Protein AF-A0A6A5SF31-F1 (afdb_monomer_lite)

Organism: NCBI:txid706981

Structure (mmCIF, N/CA/C/O backbone):
data_AF-A0A6A5SF31-F1
#
_entry.id   AF-A0A6A5SF31-F1
#
loop_
_atom_site.group_PDB
_atom_site.id
_atom_site.type_symbol
_atom_site.label_atom_id
_atom_site.label_alt_id
_atom_site.label_comp_id
_atom_site.label_asym_id
_atom_site.label_entity_id
_atom_site.label_seq_id
_atom_site.pdbx_PDB_ins_code
_atom_site.Cartn_x
_atom_site.Cartn_y
_atom_site.Cartn_z
_atom_site.occupancy
_atom_site.B_iso_or_equiv
_atom_site.auth_seq_id
_atom_site.auth_comp_id
_atom_site.auth_asym_id
_atom_site.auth_atom_id
_atom_site.pdbx_PDB_model_num
ATOM 1 N N . ARG A 1 1 ? -14.216 7.483 -5.759 1.00 84.31 1 ARG A N 1
ATOM 2 C CA . ARG A 1 1 ? -13.457 8.440 -6.608 1.00 84.31 1 ARG A CA 1
ATOM 3 C C . ARG A 1 1 ? -12.083 7.838 -6.883 1.00 84.31 1 ARG A C 1
ATOM 5 O O . ARG A 1 1 ? -11.522 7.278 -5.953 1.00 84.31 1 ARG A O 1
ATOM 12 N N . LEU A 1 2 ? -11.575 7.915 -8.115 1.00 93.19 2 LEU A N 1
ATOM 13 C CA . LEU A 1 2 ? -10.273 7.359 -8.505 1.00 93.19 2 LEU A CA 1
ATOM 14 C C . LEU A 1 2 ? -9.280 8.502 -8.741 1.00 93.19 2 LEU A C 1
ATOM 16 O O . LEU A 1 2 ? -9.601 9.440 -9.467 1.00 93.19 2 LEU A O 1
ATOM 20 N N . LEU A 1 3 ? -8.093 8.413 -8.142 1.00 93.38 3 LEU A N 1
ATOM 21 C CA . LEU A 1 3 ? -6.971 9.309 -8.417 1.00 93.38 3 LEU A CA 1
ATOM 22 C C . LEU A 1 3 ? -5.874 8.504 -9.108 1.00 93.38 3 LEU A C 1
ATOM 24 O O . LEU A 1 3 ? -5.432 7.486 -8.580 1.00 93.38 3 LEU A O 1
ATOM 28 N N . TRP A 1 4 ? -5.428 8.971 -10.271 1.00 94.19 4 TRP A N 1
ATOM 29 C CA . TRP A 1 4 ? -4.372 8.314 -11.027 1.00 94.19 4 TRP A CA 1
ATOM 30 C C . TRP A 1 4 ? -3.123 9.198 -11.076 1.00 94.19 4 TRP A C 1
ATOM 32 O O . TRP A 1 4 ? -3.159 10.296 -11.625 1.00 94.19 4 TRP A O 1
ATOM 42 N N . VAL A 1 5 ? -1.995 8.691 -10.570 1.00 94.06 5 VAL A N 1
ATOM 43 C CA . VAL A 1 5 ? -0.689 9.371 -10.616 1.00 94.06 5 VAL A CA 1
ATOM 44 C C . VAL A 1 5 ? 0.209 8.685 -11.653 1.00 94.06 5 VAL A C 1
ATOM 46 O O . VAL A 1 5 ? 0.600 7.532 -11.474 1.00 94.06 5 VAL A O 1
ATOM 49 N N . LYS A 1 6 ? 0.540 9.380 -12.753 1.00 94.69 6 LYS A N 1
ATOM 50 C CA . LYS A 1 6 ? 1.496 8.922 -13.788 1.00 94.69 6 LYS A CA 1
ATOM 51 C C . LYS A 1 6 ? 2.826 9.654 -13.659 1.00 94.69 6 LYS A C 1
ATOM 53 O O . LYS A 1 6 ? 2.879 10.774 -13.170 1.00 94.69 6 LYS A O 1
ATOM 58 N N . GLY A 1 7 ? 3.893 9.018 -14.128 1.00 94.31 7 GLY A N 1
ATOM 59 C CA . GLY A 1 7 ? 5.224 9.612 -14.205 1.00 94.31 7 GLY A CA 1
ATOM 60 C C . GLY A 1 7 ? 6.289 8.555 -14.460 1.00 94.31 7 GLY A C 1
ATOM 61 O O . GLY A 1 7 ? 6.057 7.368 -14.210 1.00 94.31 7 GLY A O 1
ATOM 62 N N . ASP A 1 8 ? 7.461 8.985 -14.905 1.00 96.19 8 ASP A N 1
ATOM 63 C CA . ASP A 1 8 ? 8.569 8.090 -15.250 1.00 96.19 8 ASP A CA 1
ATOM 64 C C . ASP A 1 8 ? 9.104 7.321 -14.028 1.00 96.19 8 ASP A C 1
ATOM 66 O O . ASP A 1 8 ? 8.838 7.698 -12.870 1.00 96.19 8 ASP A O 1
ATOM 70 N N . PRO A 1 9 ? 9.848 6.221 -14.238 1.00 93.94 9 PRO A N 1
ATOM 71 C CA . PRO A 1 9 ? 10.619 5.582 -13.176 1.00 93.94 9 PRO A CA 1
ATOM 72 C C . PRO A 1 9 ? 11.470 6.603 -12.402 1.00 93.94 9 PRO A C 1
ATOM 74 O O . PRO A 1 9 ? 11.958 7.580 -12.960 1.00 93.94 9 PRO A O 1
ATOM 77 N N . GLY A 1 10 ? 11.593 6.420 -11.086 1.00 94.44 10 GLY A N 1
ATOM 78 C CA . GLY A 1 10 ? 1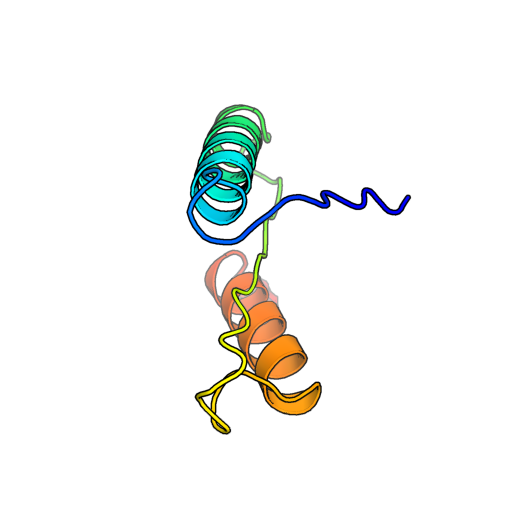2.395 7.308 -10.230 1.00 94.44 10 GLY A CA 1
ATOM 79 C C . GLY A 1 10 ? 11.761 8.656 -9.852 1.00 94.44 10 GLY A C 1
ATOM 80 O O . GLY A 1 10 ? 12.279 9.331 -8.974 1.00 94.44 10 GLY A O 1
ATOM 81 N N . LYS A 1 11 ? 10.599 9.042 -10.402 1.00 96.62 11 LYS A N 1
ATOM 82 C CA . LYS A 1 11 ? 9.938 10.337 -10.103 1.00 96.62 11 LYS A CA 1
ATOM 83 C C . LYS A 1 11 ? 9.186 10.401 -8.756 1.00 96.62 11 LYS A C 1
ATOM 85 O O . LYS A 1 11 ? 8.299 11.226 -8.584 1.00 96.62 11 LYS A O 1
ATOM 90 N N . GLY A 1 12 ? 9.463 9.495 -7.816 1.00 96.00 12 GLY A N 1
ATOM 91 C CA . GLY A 1 12 ? 8.904 9.561 -6.456 1.00 96.00 12 GLY A CA 1
ATOM 92 C C . GLY A 1 12 ? 7.411 9.228 -6.294 1.00 96.00 12 GLY A C 1
ATOM 93 O O . GLY A 1 12 ? 6.851 9.506 -5.239 1.00 96.00 12 GLY A O 1
ATOM 94 N N . LYS A 1 13 ? 6.751 8.598 -7.280 1.00 96.44 13 LYS A N 1
ATOM 95 C CA . LYS A 1 13 ? 5.308 8.254 -7.219 1.00 96.44 13 LYS A CA 1
ATOM 96 C C . LYS A 1 13 ? 4.914 7.478 -5.954 1.00 96.44 13 LYS A C 1
ATOM 98 O O . LYS A 1 13 ? 3.933 7.818 -5.301 1.00 96.44 13 LYS A O 1
ATOM 103 N N . THR A 1 14 ? 5.692 6.457 -5.596 1.00 95.12 14 THR A N 1
ATOM 104 C CA . THR A 1 14 ? 5.456 5.662 -4.381 1.00 95.12 14 THR A CA 1
ATOM 105 C C . THR A 1 14 ? 5.638 6.510 -3.126 1.00 95.12 14 THR A C 1
ATOM 107 O O . THR A 1 14 ? 4.806 6.453 -2.230 1.00 95.12 14 THR A O 1
ATOM 110 N N . MET A 1 15 ? 6.672 7.357 -3.089 1.00 97.06 15 MET A N 1
ATOM 111 C CA . MET A 1 15 ? 6.937 8.240 -1.951 1.00 97.06 15 MET A CA 1
ATOM 112 C C . MET A 1 15 ? 5.820 9.272 -1.749 1.00 97.06 15 MET A C 1
ATOM 114 O O . MET A 1 15 ? 5.418 9.535 -0.617 1.00 97.06 15 MET A O 1
ATOM 118 N N . LEU A 1 16 ? 5.260 9.800 -2.842 1.00 96.88 16 LEU A N 1
ATOM 119 C CA . LEU A 1 16 ? 4.084 10.667 -2.795 1.00 96.88 16 LEU A CA 1
ATOM 120 C C . LEU A 1 16 ? 2.888 9.946 -2.157 1.00 96.88 16 LEU A C 1
ATOM 122 O O . LEU A 1 16 ? 2.252 10.500 -1.262 1.00 96.88 16 LEU A O 1
ATOM 126 N N . LEU A 1 17 ? 2.604 8.705 -2.570 1.00 96.44 17 LEU A N 1
ATOM 127 C CA . LEU A 1 17 ? 1.528 7.905 -1.975 1.00 96.44 17 LEU A CA 1
ATOM 128 C C . LEU A 1 17 ? 1.781 7.617 -0.490 1.00 96.44 17 LEU A C 1
ATOM 130 O O . LEU A 1 17 ? 0.853 7.751 0.303 1.00 96.44 17 LEU A O 1
ATOM 134 N N . CYS A 1 18 ? 3.019 7.309 -0.087 1.00 96.75 18 CYS A N 1
ATOM 135 C CA . CYS A 1 18 ? 3.383 7.176 1.328 1.00 96.75 18 CYS A CA 1
ATOM 136 C C . CYS A 1 18 ? 3.092 8.464 2.114 1.00 96.75 18 CYS A C 1
ATOM 138 O O . CYS A 1 18 ? 2.504 8.412 3.192 1.00 96.75 18 CYS A O 1
ATOM 140 N N . GLY A 1 19 ? 3.445 9.630 1.562 1.00 97.56 19 GLY A N 1
ATOM 141 C CA . GLY A 1 19 ? 3.146 10.929 2.169 1.00 97.56 19 GLY A CA 1
ATOM 142 C C . GLY A 1 19 ? 1.643 11.171 2.341 1.00 97.56 19 GLY A C 1
ATOM 143 O O . GLY A 1 19 ? 1.202 11.598 3.409 1.00 97.56 19 GLY A O 1
ATOM 144 N N . ILE A 1 20 ? 0.843 10.833 1.325 1.00 96.31 20 ILE A N 1
ATOM 145 C CA . ILE A 1 20 ? -0.623 10.918 1.386 1.00 96.31 20 ILE A CA 1
ATOM 146 C C . ILE A 1 20 ? -1.173 9.981 2.465 1.00 96.31 20 ILE A C 1
ATOM 148 O O . ILE A 1 20 ? -1.980 10.416 3.282 1.00 96.31 20 ILE A O 1
ATOM 152 N N . ILE A 1 21 ? -0.721 8.725 2.512 1.00 96.06 21 ILE A N 1
ATOM 153 C CA . ILE A 1 21 ? -1.147 7.742 3.520 1.00 96.06 21 ILE A CA 1
ATOM 154 C C . ILE A 1 21 ? -0.840 8.254 4.932 1.00 96.06 21 ILE A C 1
ATOM 156 O O . ILE A 1 21 ? -1.726 8.246 5.783 1.00 96.06 21 ILE A O 1
ATOM 160 N N . ASN A 1 22 ? 0.365 8.778 5.170 1.00 96.38 22 ASN A N 1
ATOM 161 C CA . ASN A 1 22 ? 0.750 9.346 6.465 1.00 96.38 22 ASN A CA 1
ATOM 162 C C . ASN A 1 22 ? -0.137 10.539 6.857 1.00 96.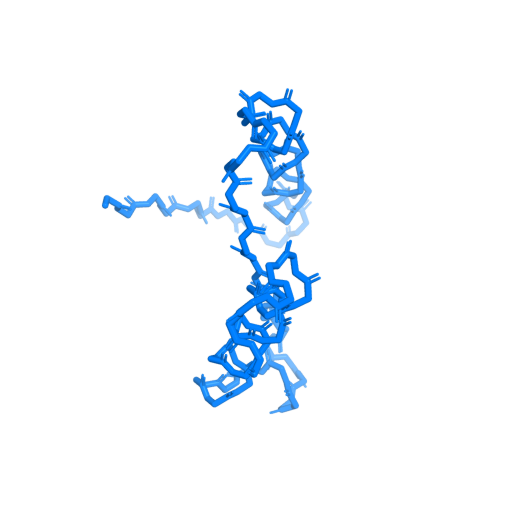38 22 ASN A C 1
ATOM 164 O O . ASN A 1 22 ? -0.565 10.667 8.010 1.00 96.38 22 ASN A O 1
ATOM 168 N N . LYS A 1 23 ? -0.452 11.416 5.896 1.00 96.56 23 LYS A N 1
ATOM 169 C CA . LYS A 1 23 ? -1.336 12.557 6.148 1.00 96.56 23 LYS A CA 1
ATOM 170 C C . LYS A 1 23 ? -2.775 12.120 6.419 1.00 96.56 23 LYS A C 1
ATOM 172 O O . LYS A 1 23 ? -3.406 12.669 7.317 1.00 96.56 23 LYS A O 1
ATOM 177 N N . LEU A 1 24 ? -3.286 11.130 5.689 1.00 94.88 24 LEU A N 1
ATOM 178 C CA . LEU A 1 24 ? -4.610 10.562 5.933 1.00 94.88 24 LEU A CA 1
ATOM 179 C C . LEU A 1 24 ? -4.669 9.935 7.323 1.00 94.88 24 LEU A C 1
ATOM 181 O O . LEU A 1 24 ? -5.541 10.300 8.103 1.00 94.88 24 LEU A O 1
ATOM 185 N N . HIS A 1 25 ? -3.705 9.079 7.665 1.00 92.81 25 HIS A N 1
ATOM 186 C CA . HIS A 1 25 ? -3.634 8.413 8.965 1.00 92.81 25 HIS A CA 1
ATOM 187 C C . HIS A 1 25 ? -3.638 9.409 10.135 1.00 92.81 25 HIS A C 1
ATOM 189 O O . HIS A 1 25 ? -4.321 9.193 11.126 1.00 92.81 25 HIS A O 1
ATOM 195 N N . SER A 1 26 ? -2.910 10.523 10.015 1.00 93.94 26 SER A N 1
ATOM 196 C CA . SER A 1 26 ? -2.885 11.573 11.049 1.00 93.94 26 SER A CA 1
ATOM 197 C C . SER A 1 26 ? -4.147 12.437 11.110 1.00 93.94 26 SER A C 1
ATOM 199 O O . SER A 1 26 ? -4.383 13.083 12.126 1.00 93.94 26 SER A O 1
ATOM 201 N N . SER A 1 27 ? -4.936 12.478 10.035 1.00 95.12 27 SER A N 1
ATOM 202 C CA . SER A 1 27 ? -6.128 13.332 9.933 1.00 95.12 27 SER A CA 1
ATOM 203 C C . SER A 1 27 ? -7.432 12.572 10.193 1.00 95.12 27 SER A C 1
ATOM 205 O O . SER A 1 27 ? -8.471 13.194 10.405 1.00 95.12 27 SER A O 1
ATOM 207 N N . LEU A 1 28 ? -7.402 11.238 10.150 1.00 93.62 28 LEU A N 1
ATOM 208 C CA . LEU A 1 28 ? -8.553 10.392 10.446 1.00 93.62 28 LEU A CA 1
ATOM 209 C C . LEU A 1 28 ? -8.904 10.456 11.946 1.00 93.62 28 LEU A C 1
ATOM 211 O O . LEU A 1 28 ? -8.008 10.472 12.794 1.00 93.62 28 LEU A O 1
ATOM 215 N N . PRO A 1 29 ? -10.202 10.467 12.302 1.00 90.69 29 PRO A N 1
ATOM 216 C CA . PRO A 1 29 ? -10.629 10.298 13.687 1.00 90.69 29 PRO A CA 1
ATOM 217 C C . PRO A 1 29 ? -10.211 8.918 14.210 1.00 90.69 29 PRO A C 1
ATOM 219 O O . PRO A 1 29 ? -9.943 8.008 13.432 1.00 90.69 29 PRO A O 1
ATOM 222 N N . ARG A 1 30 ? -10.229 8.722 15.536 1.00 82.38 30 ARG A N 1
ATOM 223 C CA . ARG A 1 30 ? -9.844 7.440 16.170 1.00 82.38 30 ARG A CA 1
ATOM 224 C C . ARG A 1 30 ? -10.630 6.224 15.664 1.00 82.38 30 ARG A C 1
ATOM 226 O O . ARG A 1 30 ? -10.150 5.106 15.771 1.00 82.38 30 ARG A O 1
ATOM 233 N N . THR A 1 31 ? -11.835 6.443 15.146 1.00 85.19 31 THR A N 1
ATOM 234 C CA . THR A 1 31 ? -12.705 5.409 14.568 1.00 85.19 31 THR A CA 1
ATOM 235 C C . THR A 1 31 ? -12.509 5.221 13.062 1.00 85.19 31 THR A C 1
ATOM 237 O O . THR A 1 31 ? -13.105 4.324 12.472 1.00 85.19 31 THR A O 1
ATOM 240 N N . GLY A 1 32 ? -11.710 6.073 12.418 1.00 89.69 32 GLY A N 1
ATOM 241 C CA . GLY A 1 32 ? -11.437 6.024 10.992 1.00 89.69 32 GLY A CA 1
ATOM 242 C C . GLY A 1 32 ? -10.462 4.901 10.649 1.00 89.69 32 GLY A C 1
ATOM 243 O O . GLY A 1 32 ? -9.365 4.839 11.195 1.00 89.69 32 GLY A O 1
ATOM 244 N N . LEU A 1 33 ? -10.853 4.037 9.714 1.00 93.00 33 LEU A N 1
ATOM 245 C CA . LEU A 1 33 ? -10.023 2.939 9.221 1.00 93.00 33 LEU A CA 1
ATOM 246 C C . LEU A 1 33 ? -9.339 3.342 7.913 1.00 93.00 33 LEU A C 1
ATOM 248 O O . LEU A 1 33 ? -9.968 3.921 7.025 1.00 93.00 33 LEU A O 1
ATOM 252 N N . LEU A 1 34 ? -8.058 3.001 7.770 1.00 94.88 34 LEU A N 1
ATOM 253 C CA . LEU A 1 34 ? -7.284 3.249 6.555 1.00 94.88 34 LEU A CA 1
ATOM 254 C C . LEU A 1 34 ? -6.524 1.990 6.165 1.00 94.88 34 LEU A C 1
ATOM 256 O O . LEU A 1 34 ? -5.609 1.565 6.861 1.00 94.88 34 LEU A O 1
ATOM 260 N N . SER A 1 35 ? -6.867 1.423 5.015 1.00 95.62 35 SER A N 1
ATOM 261 C CA . SER A 1 35 ? -6.169 0.269 4.447 1.00 95.62 35 SER A CA 1
ATOM 262 C C . SER A 1 35 ? -5.573 0.624 3.092 1.00 95.62 35 SER A C 1
ATOM 264 O O . SER A 1 35 ? -6.191 1.334 2.300 1.00 95.62 35 SER A O 1
ATOM 266 N N . TYR A 1 36 ? -4.363 0.141 2.829 1.00 96.31 36 TYR A N 1
ATOM 267 C CA . TYR A 1 36 ? -3.608 0.415 1.608 1.00 96.31 36 TYR A CA 1
ATOM 268 C C . TYR A 1 36 ? -2.727 -0.778 1.237 1.00 96.31 36 TYR A C 1
ATOM 270 O O . TYR A 1 36 ? -2.184 -1.447 2.102 1.00 96.31 36 TYR A O 1
ATOM 278 N N . PHE A 1 37 ? -2.523 -1.038 -0.049 1.00 96.69 37 PHE A N 1
ATOM 279 C CA . PHE A 1 37 ? -1.669 -2.138 -0.491 1.00 96.69 37 PHE A CA 1
ATOM 280 C C . PHE A 1 37 ? -0.706 -1.649 -1.566 1.00 96.69 37 PHE A C 1
ATOM 282 O O . PHE A 1 37 ? -1.118 -0.953 -2.495 1.00 9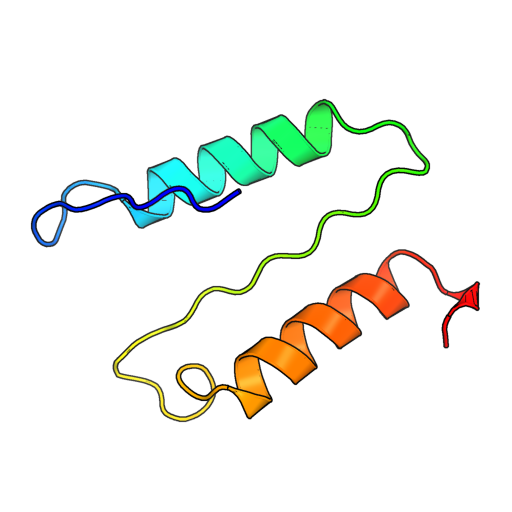6.69 37 PHE A O 1
ATOM 289 N N . PHE A 1 38 ? 0.569 -2.015 -1.446 1.00 95.31 38 PHE A N 1
ATOM 290 C CA . PHE A 1 38 ? 1.567 -1.730 -2.470 1.00 95.31 38 PHE A CA 1
ATOM 291 C C . PHE A 1 38 ? 1.761 -2.950 -3.359 1.00 95.31 38 PHE A C 1
ATOM 293 O O . PHE A 1 38 ? 2.218 -3.994 -2.901 1.00 95.31 38 PHE A O 1
ATOM 300 N N . CYS A 1 39 ? 1.445 -2.790 -4.643 1.00 95.38 39 CYS A N 1
ATOM 301 C CA . CYS A 1 39 ? 1.756 -3.796 -5.645 1.00 95.38 39 CYS A CA 1
ATOM 302 C C . CYS A 1 39 ? 3.188 -3.614 -6.148 1.00 95.38 39 CYS A C 1
ATOM 304 O O . CYS A 1 39 ? 3.582 -2.504 -6.515 1.00 95.38 39 CYS A O 1
ATOM 306 N N . GLN A 1 40 ? 3.936 -4.710 -6.251 1.00 94.25 40 GLN A N 1
ATOM 307 C CA . GLN A 1 40 ? 5.242 -4.723 -6.904 1.00 94.25 40 GLN A CA 1
ATOM 308 C C . GLN A 1 40 ? 5.161 -5.569 -8.168 1.00 94.25 40 GLN A C 1
ATOM 310 O O . GLN A 1 40 ? 4.978 -6.776 -8.091 1.00 94.25 40 GLN A O 1
ATOM 315 N N . ALA A 1 41 ? 5.313 -4.940 -9.335 1.00 90.94 41 ALA A N 1
ATOM 316 C CA . ALA A 1 41 ? 5.070 -5.587 -10.626 1.00 90.94 41 ALA A CA 1
ATOM 317 C C . ALA A 1 41 ? 5.857 -6.897 -10.823 1.00 90.94 41 ALA A C 1
ATOM 319 O O . ALA A 1 41 ? 5.327 -7.851 -11.387 1.00 90.94 41 ALA A O 1
ATOM 320 N N . THR A 1 42 ? 7.094 -6.950 -10.324 1.00 94.19 42 THR A N 1
ATOM 321 C CA . THR A 1 42 ? 8.010 -8.086 -10.491 1.00 94.19 42 THR A CA 1
ATOM 322 C C . THR A 1 42 ? 7.845 -9.198 -9.453 1.00 94.19 42 THR A C 1
ATOM 324 O O . THR A 1 42 ? 8.488 -10.233 -9.592 1.00 94.19 42 THR A O 1
ATOM 327 N N . ASP A 1 43 ? 7.004 -9.024 -8.429 1.00 95.00 43 ASP A N 1
ATOM 328 C CA . ASP A 1 43 ? 6.795 -10.030 -7.383 1.00 95.00 43 ASP A CA 1
ATOM 329 C C . ASP A 1 43 ? 5.377 -10.611 -7.474 1.00 95.00 43 ASP A C 1
ATOM 331 O O . ASP A 1 43 ? 4.389 -9.970 -7.103 1.00 95.00 43 ASP A O 1
ATOM 335 N N . SER A 1 44 ? 5.283 -11.855 -7.955 1.00 92.94 44 SER A N 1
ATOM 336 C CA . SER A 1 44 ? 4.016 -12.572 -8.164 1.00 92.94 44 SER A CA 1
ATOM 337 C C . SER A 1 44 ? 3.201 -12.772 -6.884 1.00 92.94 44 SER A C 1
ATOM 339 O O . SER A 1 44 ? 1.985 -12.970 -6.933 1.00 92.94 44 SER A O 1
ATOM 341 N N . ARG A 1 45 ? 3.840 -12.671 -5.714 1.00 93.56 45 ARG A N 1
ATOM 342 C CA . ARG A 1 45 ? 3.169 -12.783 -4.415 1.00 93.56 45 ARG A CA 1
ATOM 343 C C . ARG A 1 45 ? 2.347 -11.541 -4.083 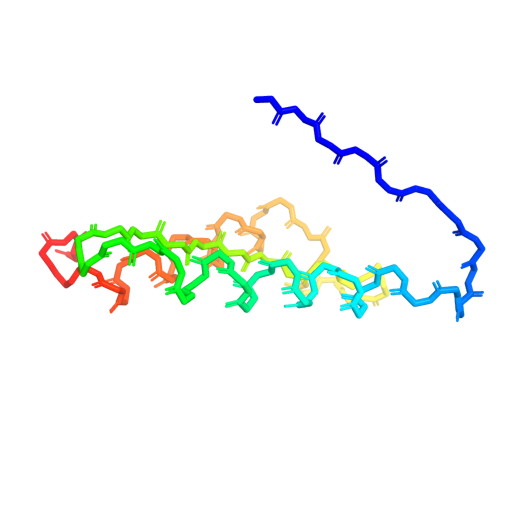1.00 93.56 45 ARG A C 1
ATOM 345 O O . ARG 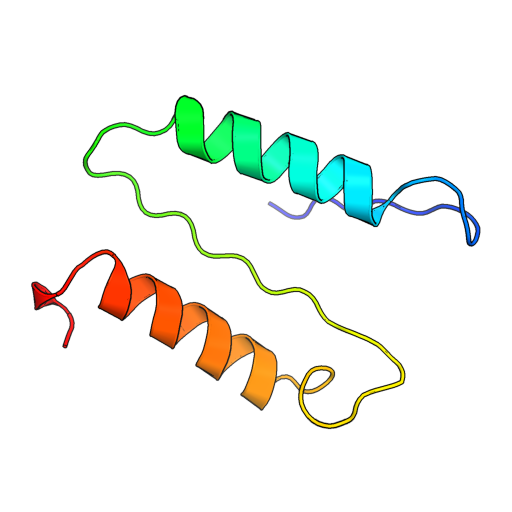A 1 45 ? 1.417 -11.643 -3.288 1.00 93.56 45 ARG A O 1
ATOM 352 N N . ILE A 1 46 ? 2.674 -10.388 -4.673 1.00 95.00 46 ILE A N 1
ATOM 353 C CA . ILE A 1 46 ? 2.078 -9.078 -4.358 1.00 95.00 46 ILE A CA 1
ATOM 354 C C . ILE A 1 46 ? 1.671 -8.280 -5.607 1.00 95.00 46 ILE A C 1
ATOM 356 O O . ILE A 1 46 ? 1.534 -7.062 -5.545 1.00 95.00 46 ILE A O 1
ATOM 360 N N . ASN A 1 47 ? 1.444 -8.943 -6.743 1.00 96.19 47 ASN A N 1
ATOM 361 C CA . ASN A 1 47 ? 0.958 -8.309 -7.978 1.00 96.19 47 ASN A CA 1
ATOM 362 C C . ASN A 1 47 ? -0.394 -8.855 -8.474 1.00 96.19 47 ASN A C 1
ATOM 364 O O . ASN A 1 47 ? -0.818 -8.531 -9.581 1.00 96.19 47 ASN A O 1
ATOM 368 N N . SER A 1 48 ? -1.077 -9.670 -7.666 1.00 96.88 48 SER A N 1
ATOM 369 C CA . SER A 1 48 ? -2.358 -10.286 -8.019 1.00 96.88 48 SER A CA 1
ATOM 370 C C . SER A 1 48 ? -3.528 -9.654 -7.269 1.00 96.88 48 SER A C 1
ATOM 372 O O . SER A 1 48 ? -3.386 -9.173 -6.143 1.00 96.88 48 SER A O 1
ATOM 374 N N . ALA A 1 49 ? -4.722 -9.716 -7.865 1.00 97.12 49 ALA A N 1
ATOM 375 C CA . ALA A 1 49 ? -5.952 -9.260 -7.216 1.00 97.12 49 ALA A CA 1
ATOM 376 C C . ALA A 1 49 ? -6.192 -9.974 -5.873 1.00 97.12 49 ALA A C 1
ATOM 378 O O . ALA A 1 49 ? -6.582 -9.342 -4.893 1.00 97.12 49 ALA A O 1
ATOM 379 N N . THR A 1 50 ? -5.887 -11.273 -5.795 1.00 97.75 50 THR A N 1
ATOM 380 C CA . THR A 1 50 ? -5.990 -12.055 -4.556 1.00 97.75 50 THR A CA 1
ATOM 381 C C . THR A 1 50 ? -5.058 -11.525 -3.468 1.00 97.75 50 THR A C 1
ATOM 383 O O . THR A 1 50 ? -5.474 -11.422 -2.315 1.00 97.75 50 THR A O 1
ATOM 386 N N . ALA A 1 51 ? -3.818 -11.161 -3.811 1.00 97.38 51 ALA A N 1
ATOM 387 C CA . ALA A 1 51 ? -2.876 -10.583 -2.857 1.00 97.38 51 ALA A CA 1
ATOM 388 C C . ALA A 1 51 ? -3.348 -9.214 -2.348 1.00 97.38 51 ALA A C 1
ATOM 390 O O . ALA A 1 51 ? -3.328 -8.979 -1.139 1.00 97.38 51 ALA A O 1
ATOM 391 N N . VAL A 1 52 ? -3.843 -8.359 -3.251 1.00 97.50 52 VAL A N 1
ATOM 392 C CA . VAL A 1 52 ? -4.419 -7.050 -2.907 1.00 97.50 52 VAL A CA 1
ATOM 393 C C . VAL A 1 52 ? -5.582 -7.216 -1.929 1.00 97.50 52 VAL A C 1
ATOM 395 O O . VAL A 1 52 ? -5.568 -6.619 -0.855 1.00 97.50 52 VAL A O 1
ATOM 398 N N . LEU A 1 53 ? -6.566 -8.059 -2.259 1.00 97.75 53 LEU A N 1
ATOM 399 C CA . LEU A 1 53 ? -7.740 -8.288 -1.411 1.00 97.75 53 LEU A CA 1
ATOM 400 C C . LEU A 1 53 ? -7.353 -8.855 -0.044 1.00 97.75 53 LEU A C 1
ATOM 402 O O . LEU A 1 53 ? -7.793 -8.337 0.980 1.00 97.75 53 LEU A O 1
ATOM 406 N N . ARG A 1 54 ? -6.486 -9.874 -0.013 1.00 97.00 54 ARG A N 1
ATOM 407 C CA . ARG A 1 54 ? -6.002 -10.475 1.236 1.00 97.00 54 ARG A CA 1
ATOM 408 C C . ARG A 1 54 ? -5.294 -9.445 2.116 1.00 97.00 54 ARG A C 1
ATOM 410 O O . ARG A 1 54 ? -5.549 -9.403 3.315 1.00 97.00 54 ARG A O 1
ATOM 417 N N . GLY A 1 55 ? -4.424 -8.621 1.533 1.00 96.56 55 GLY A N 1
ATOM 418 C CA . GLY A 1 55 ? -3.688 -7.592 2.263 1.00 96.56 55 GLY A CA 1
ATOM 419 C C . GLY A 1 55 ? -4.609 -6.525 2.854 1.00 96.56 55 GLY A C 1
ATOM 420 O O . GLY A 1 55 ? -4.490 -6.209 4.036 1.00 96.56 55 GLY A O 1
ATOM 421 N N . LEU A 1 56 ? -5.558 -6.015 2.062 1.00 97.00 56 LEU A N 1
ATOM 422 C CA . LEU A 1 56 ? -6.538 -5.023 2.517 1.00 97.00 56 LEU A CA 1
ATOM 423 C C . LEU A 1 56 ? -7.425 -5.570 3.645 1.00 97.00 56 LEU A C 1
ATOM 425 O O . LEU A 1 56 ? -7.574 -4.905 4.666 1.00 97.00 56 LEU A O 1
ATOM 429 N N . LEU A 1 57 ? -7.954 -6.789 3.499 1.00 96.19 57 LEU A N 1
ATOM 430 C CA . LEU A 1 57 ? -8.764 -7.436 4.537 1.00 96.19 57 LEU A CA 1
ATOM 431 C C . LEU A 1 57 ? -7.972 -7.644 5.828 1.00 96.19 57 LEU A C 1
ATOM 433 O O . LEU A 1 57 ? -8.463 -7.318 6.906 1.00 96.19 57 LEU A O 1
ATOM 437 N N . TYR A 1 58 ? -6.730 -8.121 5.721 1.00 95.81 58 TYR A N 1
ATOM 438 C CA . TYR A 1 58 ? -5.862 -8.305 6.880 1.00 95.81 58 TYR A CA 1
ATOM 439 C C . TYR A 1 58 ? -5.664 -7.001 7.667 1.00 95.81 58 TYR A C 1
ATOM 441 O O . TYR A 1 58 ? -5.760 -7.009 8.893 1.00 95.81 58 TYR A O 1
ATOM 449 N N . MET A 1 59 ? -5.431 -5.867 6.994 1.00 95.62 59 MET A N 1
ATOM 450 C CA . MET A 1 59 ? -5.302 -4.579 7.690 1.00 95.62 59 MET A CA 1
ATOM 451 C C . MET A 1 59 ? -6.603 -4.124 8.343 1.00 95.62 59 MET A C 1
ATOM 453 O O . MET A 1 59 ? -6.548 -3.630 9.466 1.00 95.62 59 MET A O 1
ATOM 457 N N . LEU A 1 60 ? -7.748 -4.299 7.678 1.00 94.19 60 LEU A N 1
ATOM 458 C CA . LEU A 1 60 ? -9.047 -3.938 8.248 1.00 94.19 60 LEU A CA 1
ATOM 459 C C . LEU A 1 60 ? -9.326 -4.720 9.535 1.00 94.19 60 LEU A C 1
ATOM 461 O O . LEU A 1 60 ? -9.606 -4.108 10.563 1.00 94.19 60 LEU A O 1
ATOM 465 N N . VAL A 1 61 ? -9.174 -6.047 9.500 1.00 94.88 61 VAL A N 1
ATOM 466 C CA . VAL A 1 61 ? -9.379 -6.917 10.672 1.00 94.88 61 VAL A CA 1
ATOM 467 C C . VAL A 1 61 ? -8.393 -6.573 11.789 1.00 94.88 61 VAL A C 1
ATOM 469 O O . VAL A 1 61 ? -8.763 -6.503 12.956 1.00 94.88 61 VAL A O 1
ATOM 472 N N . LYS A 1 62 ? -7.134 -6.279 11.443 1.00 93.94 62 LYS A N 1
ATOM 473 C CA . LYS A 1 62 ? -6.120 -5.878 12.425 1.00 93.94 62 LYS A CA 1
ATOM 474 C C . LYS A 1 62 ? -6.444 -4.545 13.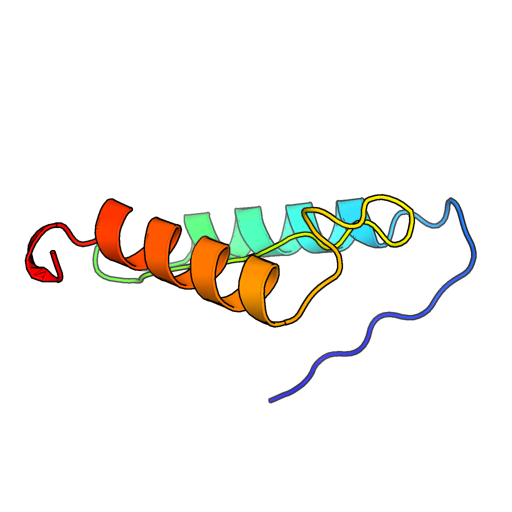110 1.00 93.94 62 LYS A C 1
ATOM 476 O O . LYS A 1 62 ? -6.122 -4.379 14.282 1.00 93.94 62 LYS A O 1
ATOM 481 N N . GLN A 1 63 ? -7.026 -3.589 12.387 1.00 93.12 63 GLN A N 1
ATOM 482 C CA . GLN A 1 63 ? -7.394 -2.276 12.930 1.00 93.12 63 GLN A CA 1
ATOM 483 C C . GLN A 1 63 ? -8.700 -2.312 13.732 1.00 93.12 63 GLN A C 1
ATOM 485 O O . GLN A 1 63 ? -8.870 -1.509 14.645 1.00 93.12 63 GLN A O 1
ATOM 490 N N . GLN A 1 64 ? -9.607 -3.234 13.408 1.00 91.88 64 GLN A N 1
ATOM 491 C CA . GLN A 1 64 ? -10.891 -3.403 14.080 1.00 91.88 64 GLN A CA 1
ATOM 492 C C . GLN A 1 64 ? -11.094 -4.883 14.447 1.00 91.88 64 GLN A C 1
ATOM 494 O O . GLN A 1 64 ? -11.707 -5.626 13.678 1.00 91.88 64 GLN A O 1
ATOM 499 N N . PRO A 1 65 ? -10.615 -5.317 15.629 1.00 89.44 65 PRO A N 1
ATOM 500 C CA . PRO A 1 65 ? -10.681 -6.718 16.048 1.00 89.44 65 PRO A CA 1
ATOM 501 C C . PRO A 1 65 ? -12.097 -7.301 16.131 1.00 89.44 65 PRO A C 1
ATOM 503 O O . PRO A 1 65 ? -12.250 -8.513 16.092 1.00 89.44 65 PRO A O 1
ATOM 506 N N . SER A 1 66 ? -13.136 -6.466 16.223 1.00 91.25 66 SER A N 1
ATOM 507 C CA . SER A 1 66 ? -14.535 -6.917 16.214 1.00 91.25 66 SER A CA 1
ATOM 508 C C . SER A 1 66 ? -15.023 -7.441 14.856 1.00 91.25 66 SER A C 1
ATOM 510 O O . SER A 1 66 ? -16.117 -7.990 14.789 1.00 91.25 66 SER A O 1
ATOM 512 N N . LEU A 1 67 ? -14.243 -7.266 13.783 1.00 86.31 67 LEU A N 1
ATOM 513 C CA . LEU A 1 67 ? -14.519 -7.823 12.453 1.00 86.31 67 LEU A CA 1
ATOM 514 C C . LEU A 1 67 ? -13.901 -9.216 12.233 1.00 86.31 67 LEU A C 1
ATOM 516 O O . LEU A 1 67 ? -14.045 -9.754 11.134 1.00 86.31 67 LEU A O 1
ATOM 520 N N . ALA A 1 68 ? -13.154 -9.737 13.213 1.00 76.62 68 ALA A N 1
ATOM 521 C CA . ALA A 1 68 ? -12.502 -11.045 13.148 1.00 76.62 68 ALA A CA 1
ATOM 522 C C . ALA A 1 68 ? -13.480 -12.203 13.385 1.00 76.62 68 ALA A C 1
ATOM 524 O O . ALA A 1 68 ? -14.421 -12.033 14.193 1.00 76.62 68 ALA A O 1
#

Sequence (68 aa):
RLLWVKGDPGKGKTMLLCGIINKLHSSLPRTGLLSYFFCQATDSRINSATAVLRGLLYMLVKQQPSLA

Foldseek 3Di:
DDDDDDDDPPPCPVVVVVVVQVVCVVPDDLPDADFDADADCPDPCRPDPVNRVVRRVVRVCVSPVVVD

InterPro domains:
  IPR007111 NACHT nucleoside triphosphatase [PS50837] (1-68)
  IPR056884 Nephrocystin 3-like, N-terminal [PF24883] (1-67)

Radius of gyration: 13.92 Å; chains: 1; bounding box: 27×26×32 Å

Secondary structure (DSSP, 8-state):
--------TTS-HHHHHHHHHHHHHHHS-TT---------TT-TTSSSHHHHHHHHHHHHHHH-GGG-

pLDDT: mean 94.1, std 3.77, range [76.62, 97.75]